Protein AF-A0A269W6L3-F1 (afdb_monomer_lite)

Structure (mmCIF, N/CA/C/O backbone):
data_AF-A0A269W6L3-F1
#
_entry.id   AF-A0A269W6L3-F1
#
loop_
_atom_site.group_PDB
_atom_site.id
_atom_site.type_symbol
_atom_site.label_atom_id
_atom_site.label_alt_id
_atom_site.label_comp_id
_atom_site.label_asym_id
_atom_site.label_entity_id
_atom_site.label_seq_id
_atom_site.pdbx_PDB_ins_code
_atom_site.Cartn_x
_atom_site.Cartn_y
_atom_site.Cartn_z
_atom_site.occupancy
_atom_site.B_iso_or_equiv
_atom_site.auth_seq_id
_atom_site.auth_comp_id
_atom_site.auth_asym_id
_atom_site.auth_atom_id
_atom_site.pdbx_PDB_model_num
ATOM 1 N N . MET A 1 1 ? 7.299 3.216 8.954 1.00 79.12 1 MET A N 1
ATOM 2 C CA . MET A 1 1 ? 6.548 3.406 7.699 1.00 79.12 1 MET A CA 1
ATOM 3 C C . MET A 1 1 ? 5.472 2.333 7.638 1.00 79.12 1 MET A C 1
ATOM 5 O O . MET A 1 1 ? 5.838 1.164 7.731 1.00 79.12 1 MET A O 1
ATOM 9 N N . PRO A 1 2 ? 4.184 2.699 7.616 1.00 94.56 2 PRO A N 1
ATOM 10 C CA . PRO A 1 2 ? 3.093 1.730 7.587 1.00 94.56 2 PRO A CA 1
ATOM 11 C C . PRO A 1 2 ? 3.080 0.932 6.273 1.00 94.56 2 PRO A C 1
ATOM 13 O O . PRO A 1 2 ? 3.494 1.433 5.228 1.00 94.56 2 PRO A O 1
ATOM 16 N N . LEU A 1 3 ? 2.604 -0.314 6.339 1.00 96.75 3 LEU A N 1
ATOM 17 C CA . LEU A 1 3 ? 2.482 -1.222 5.197 1.00 96.75 3 LEU A CA 1
ATOM 18 C C . LEU A 1 3 ? 1.068 -1.800 5.138 1.00 96.75 3 LEU A C 1
ATOM 20 O O . LEU A 1 3 ? 0.564 -2.307 6.142 1.00 96.75 3 LEU A O 1
ATOM 24 N N . ALA A 1 4 ? 0.471 -1.790 3.950 1.00 96.44 4 ALA A N 1
ATOM 25 C CA . ALA A 1 4 ? -0.737 -2.542 3.658 1.00 96.44 4 ALA A CA 1
ATOM 26 C C . ALA A 1 4 ? -0.367 -4.008 3.411 1.00 96.44 4 ALA A C 1
ATOM 28 O O . ALA A 1 4 ? 0.521 -4.290 2.605 1.00 96.44 4 ALA A O 1
ATOM 29 N N . HIS A 1 5 ? -1.043 -4.927 4.097 1.00 97.38 5 HIS A N 1
ATOM 30 C CA . HIS A 1 5 ? -0.982 -6.355 3.796 1.00 97.38 5 HIS A CA 1
ATOM 31 C C . HIS A 1 5 ? -2.152 -6.680 2.878 1.00 97.38 5 HIS A C 1
ATOM 33 O O . HIS A 1 5 ? -3.301 -6.442 3.238 1.00 97.38 5 HIS A O 1
ATOM 39 N N . LEU A 1 6 ? -1.836 -7.163 1.685 1.00 95.88 6 LEU A N 1
ATOM 40 C CA . LEU A 1 6 ? -2.789 -7.352 0.603 1.00 95.88 6 LEU A CA 1
ATOM 41 C C . LEU A 1 6 ? -2.985 -8.838 0.340 1.00 95.88 6 LEU A C 1
ATOM 43 O O . LEU A 1 6 ? -2.076 -9.651 0.543 1.00 95.88 6 LEU A O 1
ATOM 47 N N . GLU A 1 7 ? -4.151 -9.173 -0.195 1.00 95.94 7 GLU A N 1
ATOM 48 C CA . GLU A 1 7 ? -4.298 -10.425 -0.921 1.00 95.94 7 GLU A CA 1
ATOM 49 C C . GLU A 1 7 ? -3.285 -10.467 -2.072 1.00 95.94 7 GLU A C 1
ATOM 51 O O . GLU A 1 7 ? -2.966 -9.443 -2.685 1.00 95.94 7 GLU A O 1
ATOM 56 N N . ARG A 1 8 ? -2.726 -11.654 -2.331 1.00 96.50 8 ARG A N 1
ATOM 57 C CA . ARG A 1 8 ? -1.689 -11.819 -3.353 1.00 96.50 8 ARG A CA 1
ATOM 58 C C . ARG A 1 8 ? -2.230 -11.403 -4.713 1.00 96.50 8 ARG A C 1
ATOM 60 O O . ARG A 1 8 ? -3.214 -11.961 -5.190 1.00 96.50 8 ARG A O 1
ATOM 67 N N . VAL A 1 9 ? -1.529 -10.482 -5.359 1.00 94.31 9 VAL A N 1
ATOM 68 C CA . VAL A 1 9 ? -1.862 -10.001 -6.699 1.00 94.31 9 VAL A C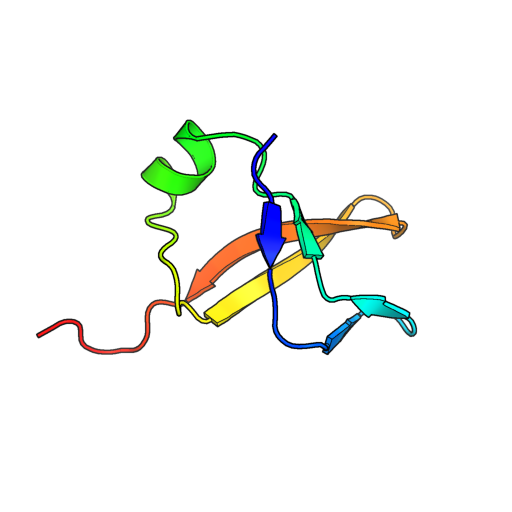A 1
ATOM 69 C C . VAL A 1 9 ? -0.611 -9.959 -7.566 1.00 94.31 9 VAL A C 1
ATOM 71 O O . VAL A 1 9 ? 0.487 -9.676 -7.086 1.00 94.31 9 VAL A O 1
ATOM 74 N N . ILE A 1 10 ? -0.761 -10.243 -8.859 1.00 94.62 10 ILE A N 1
ATOM 75 C CA . ILE A 1 10 ? 0.327 -10.088 -9.824 1.00 94.62 10 ILE A CA 1
ATOM 76 C C . ILE A 1 10 ? 0.345 -8.643 -10.319 1.00 94.62 10 ILE A C 1
ATOM 78 O O . ILE A 1 10 ? -0.611 -8.178 -10.936 1.00 94.62 10 ILE A O 1
ATOM 82 N N . LEU A 1 11 ? 1.456 -7.946 -10.086 1.00 92.38 11 LEU A N 1
ATOM 83 C CA . LEU A 1 11 ? 1.691 -6.584 -10.553 1.00 92.38 11 LEU A CA 1
ATOM 84 C C . LEU A 1 11 ? 2.969 -6.541 -11.395 1.00 92.38 11 LEU A C 1
ATOM 86 O O . LEU A 1 11 ? 4.074 -6.720 -10.880 1.00 92.38 11 LEU A O 1
ATOM 90 N N . VAL A 1 12 ? 2.823 -6.291 -12.699 1.00 90.31 12 VAL A N 1
ATOM 91 C CA . VAL A 1 12 ? 3.942 -6.247 -13.664 1.00 90.31 12 VAL A CA 1
ATOM 92 C C . VAL A 1 12 ? 4.801 -7.524 -13.578 1.00 90.31 12 VAL A C 1
ATOM 94 O O . VAL A 1 12 ? 6.008 -7.477 -13.368 1.00 90.31 12 VAL A O 1
ATOM 97 N N . GLY A 1 13 ? 4.151 -8.690 -13.640 1.00 91.00 13 GLY A N 1
ATOM 98 C CA . GLY A 1 13 ? 4.824 -9.996 -13.654 1.00 91.00 13 GLY A CA 1
ATOM 99 C C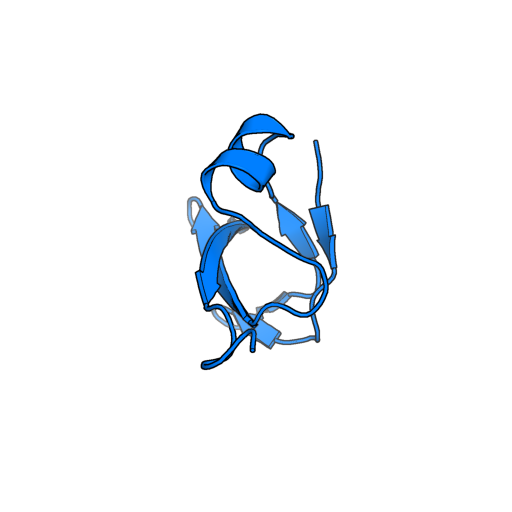 . GLY A 1 13 ? 5.401 -10.475 -12.316 1.00 91.00 13 GLY A C 1
ATOM 100 O O . GLY A 1 13 ? 5.983 -11.554 -12.276 1.00 91.00 13 GLY A O 1
ATOM 101 N N . THR A 1 14 ? 5.230 -9.730 -11.219 1.00 91.00 14 THR A N 1
ATOM 102 C CA . THR A 1 14 ? 5.676 -10.155 -9.880 1.00 91.00 14 THR A CA 1
ATOM 103 C C . THR A 1 14 ? 4.506 -10.258 -8.915 1.00 91.00 14 THR A C 1
ATOM 105 O O . THR A 1 14 ? 3.631 -9.393 -8.923 1.00 91.00 14 THR A O 1
ATOM 108 N N . GLU A 1 15 ? 4.533 -11.252 -8.032 1.00 94.88 15 GLU A N 1
ATOM 109 C CA . GLU A 1 15 ? 3.585 -11.338 -6.923 1.00 94.88 15 GLU A CA 1
ATOM 110 C C . GLU A 1 15 ? 3.855 -10.245 -5.879 1.00 94.88 15 GLU A C 1
ATOM 112 O O . GLU A 1 15 ? 4.984 -10.051 -5.428 1.00 94.88 15 GLU A O 1
ATOM 117 N N . VAL A 1 16 ? 2.799 -9.538 -5.488 1.00 95.19 16 VAL A N 1
ATOM 118 C CA . VAL A 1 16 ? 2.802 -8.510 -4.450 1.00 95.19 16 VAL A CA 1
ATOM 119 C C . VAL A 1 16 ? 1.798 -8.908 -3.374 1.00 95.19 16 VAL A C 1
ATOM 121 O O . VAL A 1 16 ? 0.654 -9.243 -3.666 1.00 95.19 16 VAL A O 1
ATOM 124 N N . SER A 1 17 ? 2.235 -8.853 -2.117 1.00 97.06 17 SER A N 1
ATOM 125 C CA . SER A 1 17 ? 1.395 -9.055 -0.923 1.00 97.06 17 SER A CA 1
ATOM 126 C C . SER A 1 17 ? 1.535 -7.921 0.095 1.00 97.06 17 SER A C 1
ATOM 128 O O . SER A 1 17 ? 0.876 -7.921 1.134 1.00 97.06 17 SER A O 1
ATOM 130 N N . LYS A 1 18 ? 2.414 -6.949 -0.180 1.00 96.25 18 LYS A N 1
ATOM 131 C CA . LYS A 1 18 ? 2.656 -5.784 0.670 1.00 96.25 18 LYS A CA 1
ATOM 132 C C . LYS A 1 18 ? 2.842 -4.542 -0.183 1.00 96.25 18 LYS A C 1
ATOM 134 O O . LYS A 1 18 ? 3.524 -4.609 -1.202 1.00 96.25 18 LYS A O 1
ATOM 139 N N . ALA A 1 19 ? 2.290 -3.422 0.263 1.00 96.81 19 ALA A N 1
ATOM 140 C CA . ALA A 1 19 ? 2.482 -2.122 -0.368 1.00 96.81 19 ALA A CA 1
ATOM 141 C C . ALA A 1 19 ? 2.702 -1.032 0.687 1.00 96.81 19 ALA A C 1
ATOM 143 O O . ALA A 1 19 ? 2.172 -1.101 1.797 1.00 96.81 19 ALA A O 1
ATOM 144 N N . ASN A 1 20 ? 3.508 -0.033 0.347 1.00 96.62 20 ASN A N 1
ATOM 145 C CA . ASN A 1 20 ? 3.796 1.106 1.209 1.00 96.62 20 ASN A CA 1
ATOM 146 C C . ASN A 1 20 ? 2.572 2.027 1.374 1.00 96.62 20 ASN A C 1
ATOM 148 O O . ASN A 1 20 ? 1.873 2.290 0.400 1.00 96.62 20 ASN A O 1
ATOM 152 N N . LEU A 1 21 ? 2.343 2.524 2.595 1.00 96.81 21 LEU A N 1
ATOM 153 C CA . LEU A 1 21 ? 1.322 3.530 2.929 1.00 96.81 21 LEU A CA 1
ATOM 154 C C . LEU A 1 21 ? 1.922 4.906 3.274 1.00 96.81 21 LEU A C 1
ATOM 156 O O . LEU A 1 21 ? 1.217 5.780 3.757 1.00 96.81 21 LEU A O 1
ATOM 160 N N . HIS A 1 22 ? 3.220 5.106 3.045 1.00 94.75 22 HIS A N 1
ATOM 161 C CA . HIS A 1 22 ? 3.982 6.334 3.291 1.00 94.75 22 HIS A CA 1
ATOM 162 C C . HIS A 1 22 ? 4.081 6.731 4.776 1.00 94.75 22 HIS A C 1
ATOM 164 O O . HIS A 1 22 ? 5.151 6.637 5.377 1.00 94.75 22 HIS A O 1
ATOM 170 N N . ASN A 1 23 ? 2.992 7.167 5.402 1.00 96.69 23 ASN A N 1
ATOM 171 C CA . ASN A 1 23 ? 2.929 7.597 6.800 1.00 96.69 23 ASN A CA 1
ATOM 172 C C . ASN A 1 23 ? 1.472 7.563 7.310 1.00 96.69 23 ASN A C 1
ATOM 174 O O . ASN A 1 23 ? 0.559 7.209 6.570 1.00 96.69 23 ASN A O 1
ATOM 178 N N . GLN A 1 24 ? 1.254 7.884 8.590 1.00 96.44 24 GLN A N 1
ATOM 179 C CA . GLN A 1 24 ? -0.095 7.884 9.172 1.00 96.44 24 GLN A CA 1
ATOM 180 C C . GLN A 1 24 ? -0.989 8.975 8.560 1.00 96.44 24 GLN A C 1
ATOM 182 O O . GLN A 1 24 ? -2.143 8.719 8.253 1.00 96.44 24 GLN A O 1
ATOM 187 N N . GLU A 1 25 ? -0.435 10.157 8.285 1.00 97.25 25 GLU A N 1
ATOM 188 C CA . GLU A 1 25 ? -1.168 11.269 7.666 1.00 97.25 25 GLU A CA 1
ATOM 189 C C . GLU A 1 25 ? -1.721 10.914 6.273 1.00 97.25 25 GLU A C 1
ATOM 191 O O . GLU A 1 25 ? -2.835 11.295 5.916 1.00 97.25 25 GLU A O 1
ATOM 196 N N . PHE A 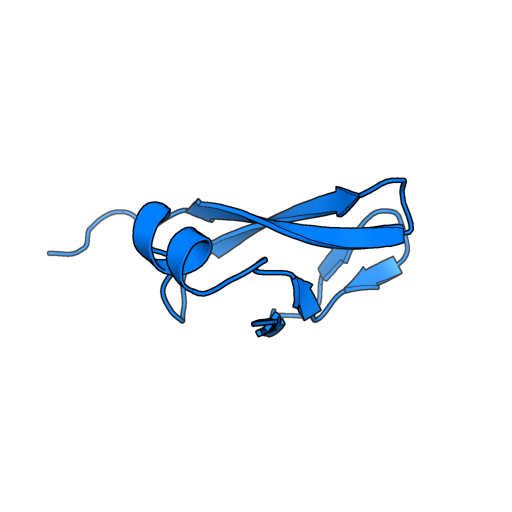1 26 ? -0.983 10.131 5.483 1.00 96.19 26 PHE A N 1
ATOM 197 C CA . PHE A 1 26 ? -1.455 9.602 4.206 1.00 96.19 26 PHE A CA 1
ATOM 198 C C . PHE A 1 26 ? -2.650 8.658 4.389 1.00 96.19 26 PHE A C 1
ATOM 200 O O . PHE A 1 26 ? -3.623 8.763 3.648 1.00 96.19 26 PHE A O 1
ATOM 207 N N .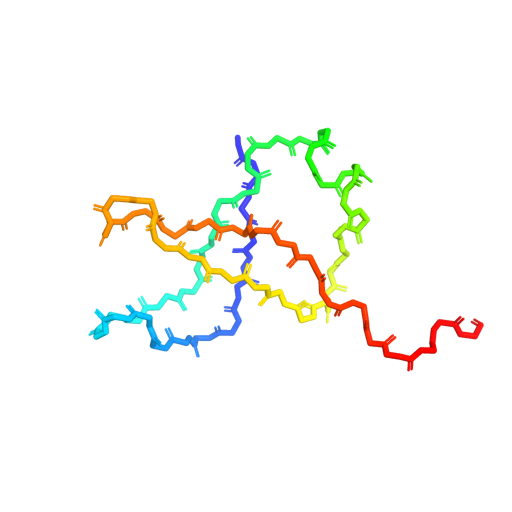 ILE A 1 27 ? -2.596 7.767 5.383 1.00 96.06 27 ILE A N 1
ATOM 208 C CA . ILE A 1 27 ? -3.694 6.841 5.704 1.00 96.06 27 ILE A CA 1
ATOM 209 C C . ILE A 1 27 ? -4.947 7.626 6.087 1.00 96.06 27 ILE A C 1
ATOM 211 O O . ILE A 1 27 ? -6.011 7.392 5.514 1.00 96.06 27 ILE A O 1
ATOM 215 N N . ASP A 1 28 ? -4.795 8.590 6.993 1.00 95.62 28 ASP A N 1
ATOM 216 C CA . ASP A 1 28 ? -5.903 9.382 7.522 1.00 95.62 28 ASP A CA 1
ATOM 217 C C . ASP A 1 28 ? -6.513 10.274 6.428 1.00 95.62 28 ASP A C 1
ATOM 219 O O . ASP A 1 28 ? -7.728 10.305 6.243 1.00 95.62 28 ASP A O 1
ATOM 223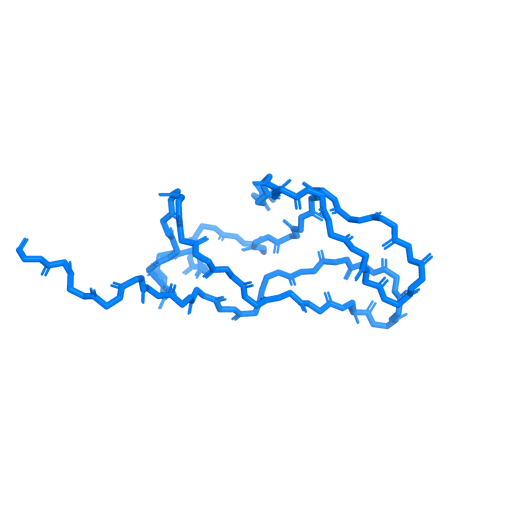 N N . SER A 1 29 ? -5.676 10.956 5.636 1.00 95.56 29 SER A N 1
ATOM 224 C CA . SER A 1 29 ? -6.134 11.85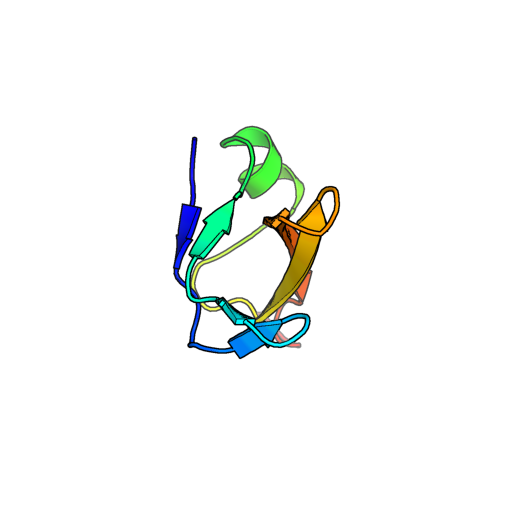5 4.562 1.00 95.56 29 SER A CA 1
ATOM 225 C C . SER A 1 29 ? -6.823 11.135 3.400 1.00 95.56 29 SER A C 1
ATOM 227 O O . SER A 1 29 ? -7.588 11.754 2.657 1.00 95.56 29 SER A O 1
ATOM 229 N N . LYS A 1 30 ? -6.553 9.838 3.219 1.00 93.56 30 LYS A N 1
ATOM 230 C CA . LYS A 1 30 ? -7.170 8.991 2.191 1.00 93.56 30 LYS A CA 1
ATOM 231 C C . LYS A 1 30 ? -8.297 8.109 2.731 1.00 93.56 30 LYS A C 1
ATOM 233 O O . LYS A 1 30 ? -8.875 7.380 1.929 1.00 93.56 30 LYS A O 1
ATOM 238 N N . ASP A 1 31 ? -8.594 8.178 4.032 1.00 94.19 31 ASP A N 1
ATOM 239 C CA . ASP A 1 31 ? -9.538 7.294 4.729 1.00 94.19 31 ASP A CA 1
ATOM 240 C C . ASP A 1 31 ? -9.326 5.818 4.349 1.00 94.19 31 ASP A C 1
ATOM 242 O O . ASP A 1 31 ? -10.250 5.109 3.949 1.00 94.19 31 ASP A O 1
ATOM 246 N N . ILE A 1 32 ? -8.065 5.372 4.388 1.00 94.44 32 ILE A N 1
ATOM 247 C CA . ILE A 1 32 ? -7.719 3.981 4.085 1.00 94.44 32 ILE A CA 1
ATOM 248 C C . ILE A 1 32 ? -8.033 3.135 5.311 1.00 94.44 32 ILE A C 1
ATOM 250 O O . ILE A 1 32 ? -7.428 3.308 6.370 1.00 94.44 32 ILE A O 1
ATOM 254 N N . GLN A 1 33 ? -8.936 2.177 5.144 1.00 94.25 33 GLN A N 1
ATOM 255 C CA . GLN A 1 33 ? -9.350 1.275 6.207 1.00 94.25 33 GLN A CA 1
ATOM 256 C C . GLN A 1 33 ? -9.001 -0.177 5.886 1.00 94.25 33 GLN A C 1
ATOM 258 O O . GLN A 1 33 ? -8.802 -0.578 4.737 1.00 94.25 33 GLN A O 1
ATOM 263 N N . ILE A 1 34 ? -8.903 -0.989 6.937 1.00 93.88 34 ILE A N 1
ATOM 264 C CA . ILE A 1 34 ? -8.727 -2.432 6.786 1.00 93.88 34 ILE A CA 1
ATOM 265 C C . ILE A 1 34 ? -9.971 -2.994 6.096 1.00 93.88 34 ILE A C 1
ATOM 267 O O . ILE A 1 34 ? -11.088 -2.749 6.540 1.00 93.88 34 ILE A O 1
ATOM 271 N N . GLY A 1 35 ? -9.757 -3.770 5.034 1.00 92.31 35 GLY A N 1
ATOM 272 C CA . GLY A 1 35 ? -10.827 -4.343 4.218 1.00 92.31 35 GLY A CA 1
ATOM 273 C C . GLY A 1 35 ? -11.147 -3.538 2.958 1.00 92.31 35 GLY A C 1
ATOM 274 O O . GLY A 1 35 ? -11.814 -4.068 2.075 1.00 92.31 35 GLY A O 1
ATOM 275 N N . ASP A 1 36 ? -10.632 -2.312 2.818 1.00 93.94 36 ASP A N 1
ATOM 276 C CA . ASP A 1 36 ? -10.802 -1.558 1.578 1.00 93.94 36 ASP A CA 1
ATOM 277 C C . ASP A 1 36 ? -10.112 -2.268 0.405 1.00 93.94 36 ASP A C 1
ATOM 279 O O . ASP A 1 36 ? -8.973 -2.738 0.497 1.00 93.94 36 ASP A O 1
ATOM 283 N N . THR A 1 37 ? -10.769 -2.250 -0.754 1.00 94.44 37 THR A N 1
ATOM 284 C CA . THR A 1 37 ? -10.068 -2.498 -2.015 1.00 94.44 37 THR A CA 1
ATOM 285 C C . THR A 1 37 ? -9.163 -1.306 -2.292 1.00 94.44 37 THR A C 1
ATOM 287 O O . THR A 1 37 ? -9.588 -0.161 -2.173 1.00 94.44 37 THR A O 1
ATOM 290 N N . VAL A 1 38 ? -7.914 -1.534 -2.687 1.00 95.25 38 VAL A N 1
ATOM 291 C CA . VAL A 1 38 ? -6.946 -0.453 -2.917 1.00 95.25 38 VAL A CA 1
ATOM 292 C C . VAL A 1 38 ? -6.375 -0.495 -4.325 1.00 95.25 38 VAL A C 1
ATOM 294 O O . VAL A 1 38 ? -6.242 -1.553 -4.937 1.00 95.25 38 VAL A O 1
ATOM 297 N N . VAL A 1 39 ? -6.003 0.676 -4.838 1.00 95.19 39 VAL A N 1
ATOM 298 C CA . VAL A 1 39 ? -5.215 0.791 -6.069 1.00 95.19 39 VAL A CA 1
ATOM 299 C C . VAL A 1 39 ? -3.743 0.836 -5.690 1.00 95.19 39 VAL A C 1
ATOM 301 O O . VAL A 1 39 ? -3.343 1.690 -4.897 1.00 95.19 39 VAL A O 1
ATOM 304 N N . ILE A 1 40 ? -2.945 -0.054 -6.279 1.00 95.38 40 ILE A N 1
ATOM 305 C CA . ILE A 1 40 ? -1.496 -0.112 -6.075 1.00 95.38 40 ILE A CA 1
ATOM 306 C C . ILE A 1 40 ? -0.732 0.157 -7.370 1.00 95.38 40 ILE A C 1
ATOM 308 O O . ILE A 1 40 ? -1.205 -0.167 -8.459 1.00 95.38 40 ILE A O 1
ATOM 312 N N . GLN A 1 41 ? 0.468 0.713 -7.239 1.00 94.62 41 GLN A N 1
ATOM 313 C CA . GLN A 1 41 ? 1.408 0.913 -8.343 1.00 94.62 41 GLN A CA 1
ATOM 314 C C . GLN A 1 41 ? 2.837 0.595 -7.905 1.00 94.62 41 GLN A C 1
ATOM 316 O O . GLN A 1 41 ? 3.105 0.487 -6.711 1.00 94.62 41 GLN A O 1
ATOM 321 N N . LYS A 1 42 ? 3.760 0.460 -8.862 1.00 92.44 42 LYS A N 1
ATOM 322 C CA . LYS A 1 42 ? 5.196 0.352 -8.584 1.00 92.44 42 LYS A CA 1
ATOM 323 C C . LYS A 1 42 ? 5.891 1.678 -8.864 1.00 92.44 42 LYS A C 1
ATOM 325 O O . LYS A 1 42 ? 5.953 2.105 -10.014 1.00 92.44 42 LYS A O 1
ATOM 330 N N . ALA A 1 43 ? 6.462 2.294 -7.835 1.00 85.75 43 ALA A N 1
ATOM 331 C CA . ALA A 1 43 ? 7.350 3.432 -8.013 1.00 85.75 43 ALA A CA 1
ATOM 332 C C . ALA A 1 43 ? 8.631 2.963 -8.724 1.00 85.75 43 ALA A C 1
ATOM 334 O O . ALA A 1 43 ? 9.330 2.070 -8.230 1.00 85.75 43 ALA A O 1
ATOM 335 N N . GLY A 1 44 ? 8.904 3.533 -9.903 1.00 81.44 44 GLY A N 1
ATOM 336 C CA . GLY A 1 44 ? 10.074 3.194 -10.722 1.00 81.44 44 GLY A CA 1
ATOM 337 C C . GLY A 1 44 ? 10.202 1.697 -11.029 1.00 81.44 44 GLY A C 1
ATOM 338 O O . GLY A 1 44 ? 11.311 1.177 -10.999 1.00 81.44 44 GLY A O 1
ATOM 339 N N . ASP A 1 45 ? 9.075 1.004 -11.231 1.00 78.56 45 ASP A N 1
ATOM 340 C CA . ASP A 1 45 ? 8.963 -0.440 -11.513 1.00 78.56 45 ASP A CA 1
ATOM 341 C C . ASP A 1 45 ? 9.423 -1.407 -10.402 1.00 78.56 45 ASP A C 1
ATOM 343 O O . ASP A 1 45 ? 9.383 -2.627 -10.589 1.00 78.56 45 ASP A O 1
ATOM 347 N N . ILE A 1 46 ? 9.780 -0.905 -9.213 1.00 84.25 46 ILE A N 1
ATOM 348 C CA . ILE A 1 46 ? 10.362 -1.731 -8.140 1.00 84.25 46 ILE A CA 1
ATOM 349 C C . ILE A 1 46 ? 9.482 -1.775 -6.887 1.00 84.25 46 ILE A C 1
ATOM 351 O O . ILE A 1 46 ? 9.191 -2.862 -6.388 1.00 84.25 46 ILE A O 1
ATOM 355 N N . ILE A 1 47 ? 9.060 -0.623 -6.355 1.00 90.50 47 ILE A N 1
ATOM 356 C CA . ILE A 1 47 ? 8.483 -0.555 -5.000 1.00 90.50 47 ILE A CA 1
ATOM 357 C C . ILE A 1 47 ? 6.956 -0.439 -5.068 1.00 90.50 47 ILE A C 1
ATOM 359 O O . ILE A 1 47 ? 6.469 0.583 -5.547 1.00 90.50 47 ILE A O 1
ATOM 363 N N . PRO A 1 48 ? 6.188 -1.429 -4.576 1.00 95.19 48 PRO A N 1
ATOM 364 C CA . PRO A 1 48 ? 4.735 -1.332 -4.525 1.00 95.19 48 PRO A CA 1
ATOM 365 C C . PRO A 1 48 ? 4.268 -0.322 -3.464 1.00 95.19 48 PRO A C 1
ATOM 367 O O . PRO A 1 48 ? 4.668 -0.392 -2.298 1.00 95.19 48 PRO A O 1
ATOM 370 N N . GLU A 1 49 ? 3.367 0.576 -3.848 1.00 95.94 49 GLU A N 1
ATOM 371 C CA . GLU A 1 49 ? 2.743 1.576 -2.976 1.00 95.94 49 GLU A CA 1
ATOM 372 C C . GLU A 1 49 ? 1.236 1.672 -3.222 1.00 95.94 49 GLU A C 1
ATOM 374 O O . GLU A 1 49 ? 0.752 1.412 -4.328 1.00 95.94 49 GLU A O 1
ATOM 379 N N . VAL A 1 50 ? 0.490 2.023 -2.175 1.00 96.06 50 VAL A N 1
ATOM 380 C CA . VAL A 1 50 ? -0.945 2.300 -2.263 1.00 96.06 50 VAL A CA 1
ATOM 381 C C . VAL A 1 50 ? -1.147 3.731 -2.745 1.00 96.06 50 VAL A C 1
ATOM 383 O O . VAL A 1 50 ? -0.617 4.667 -2.162 1.00 96.06 50 VAL A O 1
ATOM 386 N N . VAL A 1 51 ? -1.972 3.909 -3.774 1.00 95.69 51 VAL A N 1
ATOM 387 C CA . VAL A 1 51 ? -2.296 5.227 -4.340 1.00 95.69 51 VAL A CA 1
ATOM 388 C C . VAL A 1 51 ? -3.574 5.799 -3.720 1.00 95.69 51 VAL A C 1
ATOM 390 O O . VAL A 1 51 ? -3.667 6.999 -3.452 1.00 95.69 51 VAL A O 1
ATOM 393 N N . ARG A 1 52 ? -4.587 4.945 -3.516 1.00 94.25 52 ARG A N 1
ATOM 394 C CA . ARG A 1 52 ? -5.886 5.292 -2.914 1.00 94.25 52 ARG A CA 1
ATOM 395 C C . ARG A 1 52 ? -6.673 4.045 -2.509 1.00 94.25 52 ARG A C 1
ATOM 397 O O . ARG A 1 52 ? -6.489 2.988 -3.119 1.00 94.25 52 ARG A O 1
ATOM 404 N N . SER A 1 53 ? -7.603 4.199 -1.570 1.00 94.75 53 SER A N 1
ATOM 405 C CA . SER A 1 53 ? -8.682 3.237 -1.338 1.00 94.75 53 SER A CA 1
ATOM 406 C C . SER A 1 53 ? -9.818 3.410 -2.357 1.00 94.75 53 SER A C 1
ATOM 408 O O . SER A 1 53 ? -10.006 4.457 -2.993 1.00 94.75 53 SER A O 1
ATOM 410 N N . ILE A 1 54 ? -10.547 2.323 -2.562 1.00 91.62 54 ILE A N 1
ATOM 411 C CA . ILE A 1 54 ? -11.848 2.242 -3.206 1.00 91.62 54 ILE A CA 1
ATOM 412 C C . ILE A 1 54 ? -12.777 1.760 -2.092 1.00 91.62 54 ILE A C 1
ATOM 414 O O . ILE A 1 54 ? -12.832 0.553 -1.843 1.00 91.62 54 ILE A O 1
ATOM 418 N N . PRO A 1 55 ? -13.464 2.677 -1.394 1.00 78.94 55 PRO A N 1
ATOM 419 C CA . PRO A 1 55 ? -14.442 2.269 -0.404 1.00 78.94 55 PRO A CA 1
ATOM 420 C C . PRO A 1 55 ? -15.514 1.439 -1.104 1.00 78.94 55 PRO A C 1
ATOM 422 O O . PRO A 1 55 ? -16.010 1.815 -2.176 1.00 78.94 55 PRO A O 1
ATOM 425 N N . GLU A 1 56 ? -15.855 0.296 -0.518 1.00 72.12 56 GLU A N 1
ATOM 426 C CA . GLU A 1 56 ? -16.977 -0.492 -1.003 1.00 72.12 56 GLU A CA 1
ATOM 427 C C . GLU A 1 56 ? -18.233 0.386 -0.941 1.00 72.12 56 GLU A C 1
ATOM 429 O O . GLU A 1 56 ? -18.466 1.117 0.029 1.00 72.12 56 GLU A O 1
ATOM 434 N N . LYS A 1 57 ? -18.998 0.417 -2.038 1.00 63.16 57 LYS A N 1
ATOM 435 C CA . LYS A 1 57 ? -20.191 1.258 -2.117 1.00 63.16 57 LYS A CA 1
ATOM 436 C C . LYS A 1 57 ? -21.127 0.860 -0.976 1.00 63.16 57 LYS A C 1
ATOM 438 O O . LYS A 1 57 ? -21.634 -0.254 -0.965 1.00 63.16 57 LYS A O 1
ATOM 443 N N . ILE A 1 58 ? -21.423 1.860 -0.143 1.00 55.69 58 ILE A N 1
ATOM 444 C CA . ILE A 1 58 ? -22.396 1.885 0.954 1.00 55.69 58 ILE A CA 1
ATOM 445 C C . ILE A 1 58 ? -21.804 1.461 2.310 1.00 55.69 58 ILE A C 1
ATOM 447 O O . ILE A 1 58 ? -22.013 0.359 2.804 1.00 55.69 58 ILE A O 1
ATOM 451 N N . ARG A 1 59 ? -21.142 2.421 2.969 1.00 56.56 59 ARG A N 1
ATOM 452 C CA . ARG A 1 59 ? -21.125 2.489 4.435 1.00 56.56 59 ARG A CA 1
ATOM 453 C C . ARG A 1 59 ? -22.483 3.077 4.852 1.00 56.56 59 ARG A C 1
ATOM 455 O O . ARG A 1 59 ? -22.677 4.284 4.717 1.00 56.56 59 ARG A O 1
ATOM 462 N N . HIS A 1 60 ? -23.449 2.213 5.173 1.00 46.78 60 HIS A N 1
ATOM 463 C CA . HIS A 1 60 ? -24.724 2.617 5.783 1.00 46.78 60 HIS A CA 1
ATOM 464 C C . HIS A 1 60 ? -24.507 3.082 7.222 1.00 46.78 60 HIS A C 1
ATOM 466 O O . HIS A 1 60 ? -23.641 2.483 7.899 1.00 46.78 60 HIS A O 1
#

Secondary structure (DSSP, 8-state):
--EEEEEEEEETTEEEEEEE---HHHHHHTT--TT-EEEEEEETTTEEEEEEEEPPS---

Radius of gyration: 11.71 Å; chains: 1; bounding box: 35×24×23 Å

Sequence (60 aa):
MPLAHLERVILVGTEVSKANLHNQEFIDSKDIQIGDTVVIQKAGDIIPEVVRSIPEKIRH

Foldseek 3Di:
DDKDQADWDQDPNDTDGIADQPDVCSCVVQVPDPPFDFDWDDDVNHGIHTPHTDHDPDPD

pLDDT: mean 90.49, std 10.79, range [46.78, 97.38]